Protein AF-A1SFS6-F1 (afdb_monomer_lite)

pLDDT: mean 84.19, std 18.31, range [47.88, 98.75]

Secondary structure (DSSP, 8-state):
-PPPP-------------------------------TT--PPPPEEEEEEEEEEEEESS-EEEEEEEEEEEETTTEEEEEEEETTEEEEEEPPBTTBPPEEEEEETTEEEEEEEEEEEEEE-TTSSEEEEEEEEEEEETTEEEEEEEEEEEE-

Sequence (153 aa):
MRSPRLTLAVTALATALALSACSGSGSDDGSGTKADPSDTAAPESQADCEATVKLTGDVKASWSGPGYVITGGGNQAFYKTSQGKKSVSIIPGRGDEPATPIVAAGGTTFTVQPGEGEVDVDPDGGGAEVDADATATKKGKNVTLHLVASFDC

Foldseek 3Di:
DDDDDDDDDDDDDDDDDDDDDDDDDDDDDDDDPPDPPPPPWFDKDKDKKWKWKAKDFPDGDTDIDIKMWIATDPQFIWIKDDDDQKIWIWGCADDPGHIWIWIGDPNWIWTFDPPQWDWADGSVHQKIWTFGKTWTADPNDITIMTMTMIIGD

Structure (mmCIF, N/CA/C/O backbone):
data_AF-A1SFS6-F1
#
_entry.id   AF-A1SFS6-F1
#
loop_
_atom_site.group_PDB
_atom_site.id
_atom_site.type_symbol
_atom_site.label_atom_id
_atom_site.label_alt_id
_atom_site.label_comp_id
_atom_site.label_asym_id
_atom_site.label_entity_id
_atom_site.label_seq_id
_atom_site.pdbx_PDB_ins_code
_atom_site.Cartn_x
_atom_site.Cartn_y
_atom_site.Cartn_z
_atom_site.occupancy
_atom_site.B_iso_or_equiv
_atom_site.auth_seq_id
_atom_site.auth_comp_id
_atom_site.auth_asym_id
_atom_site.auth_atom_id
_atom_site.pdbx_PDB_model_num
ATOM 1 N N . MET A 1 1 ? -22.185 -33.884 19.295 1.00 48.88 1 MET A N 1
ATOM 2 C CA . MET A 1 1 ? -22.795 -32.547 19.480 1.00 48.88 1 MET A CA 1
ATOM 3 C C . MET A 1 1 ? -23.168 -32.023 18.101 1.00 48.88 1 MET A C 1
ATOM 5 O O . MET A 1 1 ? -22.375 -32.178 17.184 1.00 48.88 1 MET A O 1
ATOM 9 N N . ARG A 1 2 ? -24.421 -31.589 17.918 1.00 49.00 2 ARG A N 1
ATOM 10 C CA . ARG A 1 2 ? -25.045 -31.335 16.608 1.00 49.00 2 ARG A CA 1
ATOM 11 C C . ARG A 1 2 ? -24.615 -29.976 16.043 1.00 49.00 2 ARG A C 1
ATOM 13 O O . ARG A 1 2 ? -24.778 -28.963 16.712 1.00 49.00 2 ARG A O 1
ATOM 20 N N . SER A 1 3 ? -24.101 -29.981 14.817 1.00 51.81 3 SER A N 1
ATOM 21 C CA . SER A 1 3 ? -23.777 -28.800 14.009 1.00 51.81 3 SER A CA 1
ATOM 22 C C . SER A 1 3 ? -25.045 -28.108 13.490 1.00 51.81 3 SER A C 1
ATOM 24 O O . SER A 1 3 ? -25.944 -28.809 13.019 1.00 51.81 3 SER A O 1
ATOM 26 N N . PRO A 1 4 ? -25.108 -26.767 13.451 1.00 63.72 4 PRO A N 1
ATOM 27 C CA . PRO A 1 4 ? -26.062 -26.055 12.617 1.00 63.72 4 PRO A CA 1
ATOM 28 C C . PRO A 1 4 ? -25.409 -25.639 11.291 1.00 63.72 4 PRO A C 1
ATOM 30 O O . PRO A 1 4 ? -24.416 -24.916 11.260 1.00 63.72 4 PRO A O 1
ATOM 33 N N . ARG A 1 5 ? -25.991 -26.121 10.188 1.00 61.66 5 ARG A N 1
ATOM 34 C CA . ARG A 1 5 ? -25.758 -25.635 8.823 1.00 61.66 5 ARG A CA 1
ATOM 35 C C . ARG A 1 5 ? -26.497 -24.303 8.669 1.00 61.66 5 ARG A C 1
ATOM 37 O O . ARG A 1 5 ? -27.690 -24.257 8.956 1.00 61.66 5 ARG A O 1
ATOM 44 N N . LEU A 1 6 ? -25.809 -23.253 8.225 1.00 60.59 6 LEU A N 1
ATOM 45 C CA . LEU A 1 6 ? -26.409 -21.951 7.933 1.00 60.59 6 LEU A CA 1
ATOM 46 C C . LEU A 1 6 ? -26.428 -21.714 6.422 1.00 60.59 6 LEU A C 1
ATOM 48 O O . LEU A 1 6 ? -25.432 -21.878 5.722 1.00 60.59 6 LEU A O 1
ATOM 52 N N . THR A 1 7 ? -27.635 -21.426 5.962 1.00 62.16 7 THR A N 1
ATOM 53 C CA . THR A 1 7 ? -28.134 -21.454 4.592 1.00 62.16 7 THR A CA 1
ATOM 54 C C . THR A 1 7 ? -27.735 -20.201 3.809 1.00 62.16 7 THR A C 1
ATOM 56 O O . THR A 1 7 ? -27.714 -19.102 4.357 1.00 62.16 7 THR A O 1
ATOM 59 N N . LEU A 1 8 ? -27.459 -20.388 2.513 1.00 52.78 8 LEU A N 1
ATOM 60 C CA . LEU A 1 8 ? -27.245 -19.354 1.496 1.00 52.78 8 LEU A CA 1
ATOM 61 C C . LEU A 1 8 ? -28.375 -18.309 1.445 1.00 52.78 8 LEU A C 1
ATOM 63 O O . LEU A 1 8 ? -29.551 -18.666 1.474 1.00 52.78 8 LEU A O 1
ATOM 67 N N . ALA A 1 9 ? -28.005 -17.057 1.166 1.00 56.94 9 ALA A N 1
ATOM 68 C CA . ALA A 1 9 ? -28.863 -16.092 0.481 1.00 56.94 9 ALA A CA 1
ATOM 69 C C . ALA A 1 9 ? -28.027 -15.347 -0.573 1.00 56.94 9 ALA A C 1
ATOM 71 O O . ALA A 1 9 ? -27.178 -14.521 -0.244 1.00 56.94 9 ALA A O 1
ATOM 72 N N . VAL A 1 10 ? -28.237 -15.697 -1.843 1.00 50.84 10 VAL A N 1
ATOM 73 C CA . VAL A 1 10 ? -27.666 -15.016 -3.011 1.00 50.84 10 VAL A CA 1
ATOM 74 C C . VAL A 1 10 ? -28.687 -13.983 -3.468 1.00 50.84 10 VAL A C 1
ATOM 76 O O . VAL A 1 10 ? -29.748 -14.347 -3.971 1.00 50.84 10 VAL A O 1
ATOM 79 N N . THR A 1 11 ? -28.378 -12.702 -3.292 1.00 62.19 11 THR A N 1
ATOM 80 C CA . THR A 1 11 ? -29.201 -11.603 -3.806 1.00 62.19 11 THR A CA 1
ATOM 81 C C . THR A 1 11 ? -28.508 -11.027 -5.035 1.00 62.19 11 THR A C 1
ATOM 83 O O . THR A 1 11 ? -27.568 -10.245 -4.920 1.00 62.19 11 THR A O 1
ATOM 86 N N . ALA A 1 12 ? -28.944 -11.451 -6.220 1.00 54.78 12 ALA A N 1
ATOM 87 C CA . ALA A 1 12 ? -28.524 -10.857 -7.482 1.00 54.78 12 ALA A CA 1
ATOM 88 C C . ALA A 1 12 ? -29.267 -9.527 -7.679 1.00 54.78 12 ALA A C 1
ATOM 90 O O . ALA A 1 12 ? -30.490 -9.514 -7.808 1.00 54.78 12 ALA A O 1
ATOM 91 N N . LEU A 1 13 ? -28.534 -8.412 -7.689 1.00 61.56 13 LEU A N 1
ATOM 92 C CA . LEU A 1 13 ? -29.071 -7.094 -8.019 1.00 61.56 13 LEU A CA 1
ATOM 93 C C . LEU A 1 13 ? -28.512 -6.665 -9.380 1.00 61.56 13 LEU A C 1
ATOM 95 O O . LEU A 1 13 ? -27.339 -6.318 -9.505 1.00 61.56 13 LEU A O 1
ATOM 99 N N . ALA A 1 14 ? -29.356 -6.738 -10.406 1.00 56.69 14 ALA A N 1
ATOM 100 C CA . ALA A 1 14 ? -29.078 -6.211 -11.732 1.00 56.69 14 ALA A CA 1
ATOM 101 C C . ALA A 1 14 ? -29.397 -4.710 -11.746 1.00 56.69 14 ALA A C 1
ATOM 103 O O . ALA A 1 14 ? -30.549 -4.326 -11.547 1.00 56.69 14 ALA A O 1
ATOM 104 N N . THR A 1 15 ? -28.395 -3.867 -12.004 1.00 63.59 15 THR A N 1
ATOM 105 C CA . THR A 1 15 ? -28.602 -2.426 -12.210 1.00 63.59 15 THR A CA 1
ATOM 106 C C . THR A 1 15 ? -28.090 -2.046 -13.593 1.00 63.59 15 THR A C 1
ATOM 108 O O . THR A 1 15 ? -26.890 -1.906 -13.808 1.00 63.59 15 THR A O 1
ATOM 111 N N . ALA A 1 16 ? -29.019 -1.916 -14.539 1.00 57.47 16 ALA A N 1
ATOM 112 C CA . ALA A 1 16 ? -28.796 -1.271 -15.824 1.00 57.47 16 ALA A CA 1
ATOM 113 C C . ALA A 1 16 ? -28.971 0.243 -15.640 1.00 57.47 16 ALA A C 1
ATOM 115 O O . ALA A 1 16 ? -30.034 0.681 -15.201 1.00 57.47 16 ALA A O 1
ATOM 116 N N . LEU A 1 17 ? -27.954 1.037 -15.976 1.00 61.38 17 LEU A N 1
ATOM 117 C CA . LEU A 1 17 ? -28.075 2.489 -16.087 1.00 61.38 17 LEU A CA 1
ATOM 118 C C . LEU A 1 17 ? -27.430 2.965 -17.388 1.00 61.38 17 LEU A C 1
ATOM 120 O O . LEU A 1 17 ? -26.359 2.517 -17.789 1.00 61.38 17 LEU A O 1
ATOM 124 N N . ALA A 1 18 ? -28.197 3.817 -18.057 1.00 57.59 18 ALA A N 1
ATOM 125 C CA . ALA A 1 18 ? -28.112 4.203 -19.449 1.00 57.59 18 ALA A CA 1
ATOM 126 C C . ALA A 1 18 ? -26.968 5.181 -19.745 1.00 57.59 18 ALA A C 1
ATOM 128 O O . ALA A 1 18 ? -26.668 6.069 -18.949 1.00 57.59 18 ALA A O 1
ATOM 129 N N . LEU A 1 19 ? -26.394 5.051 -20.945 1.00 52.00 19 LEU A N 1
ATOM 130 C CA . LEU A 1 19 ? -25.487 6.029 -21.532 1.00 52.00 19 LEU A CA 1
ATOM 131 C C . LEU A 1 19 ? -26.278 7.257 -21.997 1.00 52.00 19 LEU A C 1
ATOM 133 O O . LEU A 1 19 ? -27.044 7.185 -22.957 1.00 52.00 19 LEU A O 1
ATOM 137 N N . SER A 1 20 ? -26.062 8.399 -21.349 1.00 61.94 20 SER A N 1
ATOM 138 C CA . SER A 1 20 ? -26.414 9.707 -21.899 1.00 61.94 20 SER A CA 1
ATOM 139 C C . SER A 1 20 ? -25.273 10.197 -22.789 1.00 61.94 20 SER A C 1
ATOM 141 O O . SER A 1 20 ? -24.222 10.615 -22.302 1.00 61.94 20 SER A O 1
ATOM 143 N N . ALA A 1 21 ? -25.493 10.128 -24.100 1.00 53.38 21 ALA A N 1
ATOM 144 C CA . ALA A 1 21 ? -24.664 10.759 -25.112 1.00 53.38 21 ALA A CA 1
ATOM 145 C C . ALA A 1 21 ? -24.829 12.287 -25.038 1.00 53.38 21 ALA A C 1
ATOM 147 O O . ALA A 1 21 ? -25.891 12.810 -25.368 1.00 53.38 21 ALA A O 1
ATOM 148 N N . CYS A 1 22 ? -23.780 13.000 -24.627 1.00 64.56 22 CYS A N 1
ATOM 149 C CA . CYS A 1 22 ? -23.691 14.448 -24.798 1.00 64.56 22 CYS A CA 1
ATOM 150 C C . CYS A 1 22 ? -22.837 14.739 -26.033 1.00 64.56 22 CYS A C 1
ATOM 152 O O . CYS A 1 22 ? -21.610 14.704 -25.991 1.00 64.56 22 CYS A O 1
ATOM 154 N N . SER A 1 23 ? -23.526 14.985 -27.146 1.00 65.06 23 SER A N 1
ATOM 155 C CA . SER A 1 23 ? -22.978 15.644 -28.325 1.00 65.06 23 SER A CA 1
ATOM 156 C C . SER A 1 23 ? -22.953 17.147 -28.039 1.00 65.06 23 SER A C 1
ATOM 158 O O . SER A 1 23 ? -23.995 17.738 -27.764 1.00 65.06 23 SER A O 1
ATOM 160 N N . GLY A 1 24 ? -21.766 17.748 -28.044 1.00 50.44 24 GLY A N 1
ATOM 161 C CA . GLY A 1 24 ? -21.575 19.176 -27.812 1.00 50.44 24 GLY A CA 1
ATOM 162 C C . GLY A 1 24 ? -20.437 19.699 -28.674 1.00 50.44 24 GLY A C 1
ATOM 163 O O . GLY A 1 24 ? -19.280 19.650 -28.271 1.00 50.44 24 GLY A O 1
ATOM 164 N N . SER A 1 25 ? -20.783 20.163 -29.875 1.00 58.50 25 SER A N 1
ATOM 165 C CA . SER A 1 25 ? -19.913 20.950 -30.749 1.00 58.50 25 SER A CA 1
ATOM 166 C C . SER A 1 25 ? -19.901 22.405 -30.279 1.00 58.50 25 SER A C 1
ATOM 168 O O . SER A 1 25 ? -20.947 23.049 -30.252 1.00 58.50 25 SER A O 1
ATOM 170 N N . GLY A 1 26 ? -18.720 22.920 -29.948 1.00 52.06 26 GLY A N 1
ATOM 171 C CA . GLY A 1 26 ? -18.468 24.336 -29.694 1.00 52.06 26 GLY A CA 1
ATOM 172 C C . GLY A 1 26 ? -17.061 24.673 -30.169 1.00 52.06 26 GLY A C 1
ATOM 173 O O . GLY A 1 26 ? -16.090 24.136 -29.644 1.00 52.06 26 GLY A O 1
ATOM 174 N N . SER A 1 27 ? -16.982 25.472 -31.229 1.00 54.69 27 SER A N 1
ATOM 175 C CA . SER A 1 27 ? -15.751 25.988 -31.821 1.00 54.69 27 SER A CA 1
ATOM 176 C C . SER A 1 27 ? -15.309 27.235 -31.065 1.00 54.69 27 SER A C 1
ATOM 178 O O . SER A 1 27 ? -16.082 28.185 -30.998 1.00 54.69 27 SER A O 1
ATOM 180 N N . ASP A 1 28 ? -14.070 27.251 -30.576 1.00 54.91 28 ASP A N 1
ATOM 181 C CA . ASP A 1 28 ? -13.409 28.464 -30.098 1.00 54.91 28 ASP A CA 1
ATOM 182 C C . ASP A 1 28 ? -11.993 28.545 -30.688 1.00 54.91 28 ASP A C 1
ATOM 184 O O . ASP A 1 28 ? -11.098 27.762 -30.361 1.00 54.91 28 ASP A O 1
ATOM 188 N N . ASP A 1 29 ? -11.825 29.506 -31.598 1.00 60.28 29 ASP A N 1
ATOM 189 C CA . ASP A 1 29 ? -10.564 29.931 -32.199 1.00 60.28 29 ASP A CA 1
ATOM 190 C C . ASP A 1 29 ? -9.738 30.721 -31.167 1.00 60.28 29 ASP A C 1
ATOM 192 O O . ASP A 1 29 ? -9.917 31.925 -30.973 1.00 60.28 29 ASP A O 1
ATOM 196 N N . GLY A 1 30 ? -8.821 30.029 -30.483 1.00 52.78 30 GLY A N 1
ATOM 197 C CA . GLY A 1 30 ? -7.910 30.593 -29.485 1.00 52.78 30 GLY A CA 1
ATOM 198 C C . GLY A 1 30 ? -6.445 30.490 -29.910 1.00 52.78 30 GLY A C 1
ATOM 199 O O . GLY A 1 30 ? -5.865 29.410 -29.926 1.00 52.78 30 GLY A O 1
ATOM 200 N N . SER A 1 31 ? -5.862 31.642 -30.242 1.00 51.00 31 SER A N 1
ATOM 201 C CA . SER A 1 31 ? -4.470 31.915 -30.628 1.00 51.00 31 SER A CA 1
ATOM 202 C C . SER A 1 31 ? -3.410 30.972 -30.021 1.00 51.00 31 SER A C 1
ATOM 204 O O . SER A 1 31 ? -3.157 30.975 -28.818 1.00 51.00 31 SER A O 1
ATOM 206 N N . GLY A 1 32 ? -2.759 30.192 -30.891 1.00 50.06 32 GLY A N 1
ATOM 207 C CA . GLY A 1 32 ? -1.842 29.112 -30.533 1.00 50.06 32 GLY A CA 1
ATOM 208 C C . GLY A 1 32 ? -0.458 29.561 -30.061 1.00 50.06 32 GLY A C 1
ATOM 209 O O . GLY A 1 32 ? 0.381 29.995 -30.851 1.00 50.06 32 GLY A O 1
ATOM 210 N N . THR A 1 33 ? -0.174 29.308 -28.787 1.00 50.62 33 THR A N 1
ATOM 211 C CA . THR A 1 33 ? 1.168 28.902 -28.361 1.00 50.62 33 THR A CA 1
ATO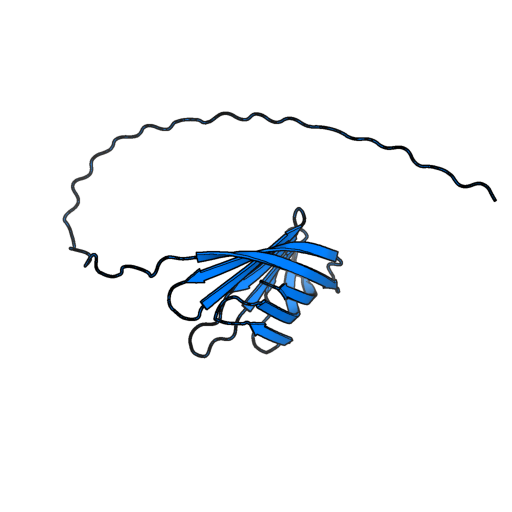M 212 C C . THR A 1 33 ? 1.391 27.501 -28.928 1.00 50.62 33 THR A C 1
ATOM 214 O O . THR A 1 33 ? 0.707 26.563 -28.524 1.00 50.62 33 THR A O 1
ATOM 217 N N . LYS A 1 34 ? 2.294 27.348 -29.904 1.00 52.91 34 LYS A N 1
ATOM 218 C CA . LYS A 1 34 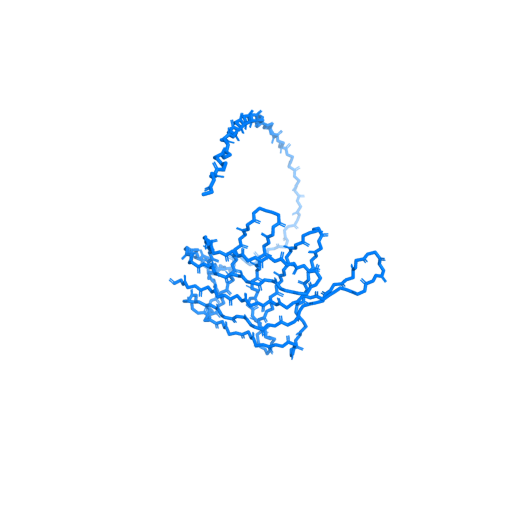? 2.738 26.028 -30.376 1.00 52.91 34 LYS A CA 1
ATOM 219 C C . LYS A 1 34 ? 3.400 25.306 -29.200 1.00 52.91 34 LYS A C 1
ATOM 221 O O . LYS A 1 34 ? 4.572 25.536 -28.928 1.00 52.91 34 LYS A O 1
ATOM 226 N N . ALA A 1 35 ? 2.633 24.485 -28.486 1.00 55.12 35 ALA A N 1
ATOM 227 C CA . ALA A 1 35 ? 3.191 23.437 -27.653 1.00 55.12 35 ALA A CA 1
ATOM 228 C C . ALA A 1 35 ? 3.973 22.512 -28.589 1.00 55.12 35 ALA A C 1
ATOM 230 O O . ALA A 1 35 ? 3.425 22.033 -29.583 1.00 55.12 35 ALA A O 1
ATOM 231 N N . ASP A 1 36 ? 5.264 22.352 -28.322 1.00 48.41 36 ASP A N 1
ATOM 232 C CA . ASP A 1 36 ? 6.109 21.397 -29.024 1.00 48.41 36 ASP A CA 1
ATOM 233 C C . ASP A 1 36 ? 5.494 19.998 -28.820 1.00 48.41 36 ASP A C 1
ATOM 235 O O . ASP A 1 36 ? 5.389 19.553 -27.676 1.00 48.41 36 ASP A O 1
ATOM 239 N N . PRO A 1 37 ? 5.026 19.294 -29.867 1.00 50.25 37 PRO A N 1
ATOM 240 C CA . PRO A 1 37 ? 4.342 18.006 -29.721 1.00 50.25 37 PRO A CA 1
ATOM 241 C C . PRO A 1 37 ? 5.311 16.844 -29.432 1.00 50.25 37 PRO A C 1
ATOM 243 O O . PRO A 1 37 ? 5.010 15.693 -29.740 1.00 50.25 37 PRO A O 1
ATOM 246 N N . SER A 1 38 ? 6.484 17.131 -28.866 1.00 48.59 38 SER A N 1
ATOM 247 C CA . SER A 1 38 ? 7.596 16.181 -28.777 1.00 48.59 38 SER A CA 1
ATOM 248 C C . SER A 1 38 ? 7.802 15.567 -27.392 1.00 48.59 38 SER A C 1
ATOM 250 O O . SER A 1 38 ? 8.711 14.755 -27.244 1.00 48.59 38 SER A O 1
ATOM 252 N N . ASP A 1 39 ? 6.937 15.836 -26.410 1.00 47.88 39 ASP A N 1
ATOM 253 C CA . ASP A 1 39 ? 6.837 14.981 -25.218 1.00 47.88 39 ASP A CA 1
ATOM 254 C C . ASP A 1 39 ? 5.957 13.769 -25.550 1.00 47.88 39 ASP A C 1
ATOM 256 O O . ASP A 1 39 ? 4.827 13.615 -25.085 1.00 47.88 39 ASP A O 1
ATOM 260 N N . THR A 1 40 ? 6.476 12.897 -26.420 1.00 55.03 40 THR A N 1
ATOM 261 C CA . THR A 1 40 ? 5.935 11.544 -26.576 1.00 55.03 40 THR A CA 1
ATOM 262 C C . THR A 1 40 ? 6.268 10.794 -25.292 1.00 55.03 40 THR A C 1
ATOM 264 O O . THR A 1 40 ? 7.327 10.177 -25.182 1.00 55.03 40 THR A O 1
ATOM 267 N N . ALA A 1 41 ? 5.394 10.907 -24.290 1.00 60.19 41 ALA A N 1
ATOM 268 C CA . ALA A 1 41 ? 5.462 10.076 -23.099 1.00 60.19 41 ALA A CA 1
ATOM 269 C C . ALA A 1 41 ? 5.570 8.613 -23.549 1.00 60.19 41 ALA A C 1
ATOM 271 O O . ALA A 1 41 ? 4.820 8.169 -24.426 1.00 60.19 41 ALA A O 1
ATOM 272 N N . ALA A 1 42 ? 6.556 7.893 -23.013 1.00 63.91 42 ALA A N 1
ATOM 273 C CA . ALA A 1 42 ? 6.732 6.482 -23.322 1.00 63.91 42 ALA A CA 1
ATOM 274 C C . ALA A 1 42 ? 5.416 5.731 -23.048 1.00 63.91 42 ALA A C 1
ATOM 276 O O . ALA A 1 42 ? 4.723 6.078 -22.087 1.00 63.91 42 ALA A O 1
ATOM 277 N N . PRO A 1 43 ? 5.054 4.737 -23.877 1.00 68.19 43 PRO A N 1
ATOM 278 C CA . PRO A 1 43 ? 3.803 4.016 -23.701 1.00 68.19 43 PRO A CA 1
ATOM 279 C C . PRO A 1 43 ? 3.763 3.379 -22.311 1.00 68.19 43 PRO A C 1
ATOM 281 O O . PRO A 1 43 ? 4.688 2.662 -21.927 1.00 68.19 43 PRO A O 1
ATOM 284 N N . GLU A 1 44 ? 2.698 3.660 -21.565 1.00 85.88 44 GLU A N 1
ATOM 285 C CA . GLU A 1 44 ? 2.423 2.987 -20.300 1.00 85.88 44 GLU A CA 1
ATOM 286 C C . GLU A 1 44 ? 2.015 1.536 -20.590 1.00 85.88 44 GLU A C 1
ATOM 288 O O . GLU A 1 44 ? 1.187 1.271 -21.467 1.00 85.88 44 GLU A O 1
ATOM 293 N N . SER A 1 45 ? 2.609 0.591 -19.868 1.00 91.62 45 SER A N 1
ATOM 294 C CA . SER A 1 45 ? 2.254 -0.824 -19.900 1.00 91.62 45 SER A CA 1
ATOM 295 C C . SER A 1 45 ? 1.565 -1.193 -18.596 1.00 91.62 45 SER A C 1
ATOM 297 O O . SER A 1 45 ? 1.983 -0.758 -17.528 1.00 91.62 45 SER A O 1
ATOM 299 N N . GLN A 1 46 ? 0.519 -2.011 -18.672 1.00 95.56 46 GLN A N 1
ATOM 300 C CA . GLN A 1 46 ? -0.163 -2.548 -17.499 1.00 95.56 46 GLN A CA 1
ATOM 301 C C . GLN A 1 46 ? -0.014 -4.071 -17.481 1.00 95.56 46 GLN A C 1
ATOM 303 O O . GLN A 1 46 ? -0.257 -4.717 -18.501 1.00 95.56 46 GLN A O 1
ATOM 308 N N . ALA A 1 47 ? 0.339 -4.633 -16.326 1.00 96.7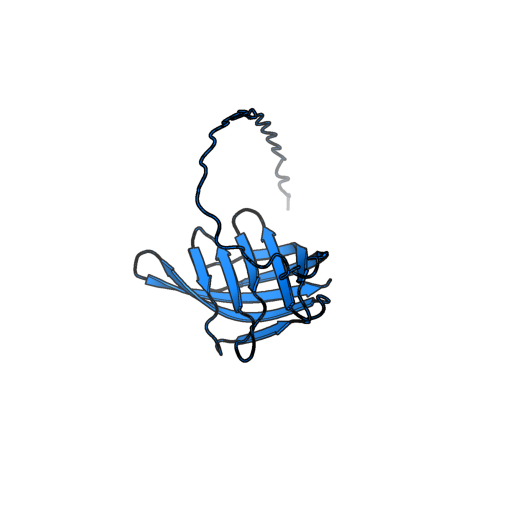5 47 ALA A N 1
ATOM 309 C CA . ALA A 1 47 ? 0.376 -6.073 -16.087 1.00 96.75 47 ALA A CA 1
ATOM 310 C C . ALA A 1 47 ? -0.446 -6.441 -14.844 1.00 96.75 47 ALA A C 1
ATOM 312 O O . ALA A 1 47 ? -0.617 -5.629 -13.930 1.00 96.75 47 ALA A O 1
ATOM 313 N N . ASP A 1 48 ? -0.990 -7.655 -14.843 1.00 98.12 48 ASP A N 1
ATOM 314 C CA . ASP A 1 48 ? -1.716 -8.209 -13.702 1.00 98.12 48 ASP A CA 1
ATOM 315 C C . ASP A 1 48 ? -0.728 -8.698 -12.637 1.00 98.12 48 ASP A C 1
ATOM 317 O O . ASP A 1 48 ? 0.353 -9.170 -12.972 1.00 98.12 48 ASP A O 1
ATOM 321 N N . CYS A 1 49 ? -1.128 -8.628 -11.367 1.00 97.94 49 CYS A N 1
ATOM 322 C CA . CYS A 1 49 ? -0.335 -9.109 -10.236 1.00 97.94 49 CYS A CA 1
ATOM 323 C C . CYS A 1 49 ? -1.198 -9.923 -9.270 1.00 97.94 49 CYS A C 1
ATOM 325 O O . CYS A 1 49 ? -2.416 -9.715 -9.169 1.00 97.94 49 CYS A O 1
ATOM 327 N N . GLU A 1 50 ? -0.563 -10.765 -8.464 1.00 98.50 50 GLU A N 1
ATOM 328 C CA . GLU A 1 50 ? -1.145 -11.242 -7.214 1.00 98.50 50 GLU A CA 1
ATOM 329 C C . GLU A 1 50 ? -0.752 -10.293 -6.078 1.00 98.50 50 GLU A C 1
ATOM 331 O O . GLU A 1 50 ? 0.399 -9.885 -5.956 1.00 98.50 50 GLU A O 1
ATOM 336 N N . ALA A 1 51 ? -1.718 -9.905 -5.246 1.00 98.75 51 ALA A N 1
ATOM 337 C CA . ALA A 1 51 ? -1.473 -9.020 -4.118 1.00 98.75 51 ALA A CA 1
ATOM 338 C C . ALA A 1 51 ? -2.001 -9.625 -2.821 1.00 98.75 51 ALA A C 1
ATOM 340 O O . ALA A 1 51 ? -3.138 -10.102 -2.763 1.00 98.75 51 ALA A O 1
ATOM 341 N N . THR A 1 52 ? -1.208 -9.532 -1.756 1.00 98.69 52 THR A N 1
ATOM 342 C CA . THR A 1 52 ? -1.618 -9.878 -0.392 1.00 98.69 52 THR A CA 1
ATOM 343 C C . THR A 1 52 ? -1.478 -8.661 0.505 1.00 98.69 52 THR A C 1
ATOM 345 O O . THR A 1 52 ? -0.468 -7.975 0.482 1.00 98.69 52 THR A O 1
ATOM 348 N N . VAL A 1 53 ? -2.503 -8.378 1.307 1.00 98.75 53 VAL A N 1
ATOM 349 C CA . VAL A 1 53 ? -2.550 -7.220 2.200 1.00 98.75 53 VAL A CA 1
ATOM 350 C C . VAL A 1 53 ? -3.057 -7.617 3.580 1.00 98.75 53 VAL A C 1
ATOM 352 O O . VAL A 1 53 ? -4.025 -8.372 3.739 1.00 98.75 53 VAL A O 1
ATOM 355 N N . LYS A 1 54 ? -2.448 -7.027 4.605 1.00 98.69 54 LYS A N 1
ATOM 356 C CA . LYS A 1 54 ? -2.865 -7.089 6.000 1.00 98.69 54 LYS A CA 1
ATOM 357 C C . LYS A 1 54 ? -2.805 -5.693 6.612 1.00 98.69 54 LYS A C 1
ATOM 359 O O . LYS A 1 54 ? -1.763 -5.059 6.671 1.00 98.69 54 LYS A O 1
ATOM 364 N N . LEU A 1 55 ? -3.954 -5.238 7.096 1.00 98.44 55 LEU A N 1
ATOM 365 C CA . LEU A 1 55 ? -4.137 -3.979 7.805 1.00 98.44 55 LEU A CA 1
ATOM 366 C C . LEU A 1 55 ? -4.401 -4.281 9.278 1.00 98.44 55 LEU A C 1
ATOM 368 O O . LEU A 1 55 ? -5.303 -5.068 9.600 1.00 98.44 55 LEU A O 1
ATOM 372 N N . THR A 1 56 ? -3.650 -3.649 10.172 1.00 98.38 56 THR A N 1
ATOM 373 C CA . THR A 1 56 ? -3.885 -3.701 11.622 1.00 98.38 56 THR A CA 1
ATOM 374 C C . THR A 1 56 ? -3.904 -2.291 12.229 1.00 98.38 56 THR A C 1
ATOM 376 O O . THR A 1 56 ? -3.689 -1.317 11.517 1.00 98.38 56 THR A O 1
ATOM 379 N N . GLY A 1 57 ? -4.232 -2.156 13.520 1.00 96.75 57 GLY A N 1
ATOM 380 C CA . GLY A 1 57 ? -4.463 -0.855 14.172 1.00 96.75 57 GLY A CA 1
ATOM 381 C C . GLY A 1 57 ? -5.950 -0.494 14.272 1.00 96.75 57 GLY A C 1
ATOM 382 O O . GLY A 1 57 ? -6.778 -1.364 14.582 1.00 96.75 57 GLY A O 1
ATOM 383 N N . ASP A 1 58 ? -6.289 0.774 14.013 1.00 97.06 58 ASP A N 1
ATOM 384 C CA . ASP A 1 58 ? -7.668 1.295 14.058 1.00 97.06 58 ASP A CA 1
ATOM 385 C C . ASP A 1 58 ? -8.566 0.704 12.961 1.00 97.06 58 ASP A C 1
ATOM 387 O O . ASP A 1 58 ? -9.792 0.644 13.098 1.00 97.06 58 ASP A O 1
ATOM 391 N N . VAL A 1 59 ? -7.961 0.241 11.866 1.00 96.38 59 VAL A N 1
ATOM 392 C CA . VAL A 1 59 ? -8.636 -0.499 10.802 1.00 96.38 59 VAL A CA 1
ATOM 393 C C . VAL A 1 59 ? -8.009 -1.881 10.695 1.00 96.38 59 VAL A C 1
ATOM 395 O O . VAL A 1 59 ? -6.799 -2.021 10.557 1.00 96.38 59 VAL A O 1
ATOM 398 N N . LYS A 1 60 ? -8.851 -2.918 10.729 1.00 97.56 60 LYS A N 1
ATOM 399 C CA . LYS A 1 60 ? -8.426 -4.313 10.588 1.00 97.56 60 LYS A CA 1
ATOM 400 C C . LYS A 1 60 ? -9.024 -4.924 9.333 1.00 97.56 60 LYS A C 1
ATOM 402 O O . LYS A 1 60 ? -10.244 -4.920 9.158 1.00 97.56 60 LYS A O 1
ATOM 407 N N . ALA A 1 61 ? -8.172 -5.448 8.466 1.00 98.12 61 ALA A N 1
ATOM 408 C CA . ALA A 1 61 ? -8.570 -6.167 7.265 1.00 98.12 61 ALA A CA 1
ATOM 409 C C . ALA A 1 61 ? -7.427 -7.065 6.800 1.00 98.12 61 ALA A C 1
ATOM 411 O O . ALA A 1 61 ? -6.267 -6.775 7.060 1.00 98.12 61 ALA A O 1
ATOM 412 N N . SER A 1 62 ? -7.744 -8.130 6.079 1.00 98.44 62 SER A N 1
ATOM 413 C CA . SER A 1 62 ? -6.742 -8.889 5.342 1.00 98.44 62 SER A CA 1
ATOM 414 C C . SER A 1 62 ? -7.382 -9.464 4.092 1.00 98.44 62 SER A C 1
ATOM 416 O O . SER A 1 62 ? -8.553 -9.861 4.130 1.00 98.44 62 SER A O 1
ATOM 418 N N . TRP A 1 63 ? -6.650 -9.436 2.986 1.00 98.62 63 TRP A N 1
ATOM 419 C CA . TRP A 1 63 ? -7.085 -10.023 1.731 1.00 98.62 63 TRP A CA 1
ATOM 420 C C . TRP A 1 63 ? -5.903 -10.455 0.880 1.00 98.62 63 TRP A C 1
ATOM 422 O O . TRP A 1 63 ? -4.843 -9.843 0.940 1.00 98.62 63 TRP A O 1
ATOM 432 N N . SER A 1 64 ? -6.148 -11.465 0.056 1.00 98.56 64 SER A N 1
ATOM 433 C CA . SER A 1 64 ? -5.327 -11.797 -1.103 1.00 98.56 64 SER A CA 1
ATOM 434 C C . SER A 1 64 ? -6.225 -11.763 -2.333 1.00 98.56 64 SER A C 1
ATOM 436 O O . SER A 1 64 ? -7.419 -12.080 -2.237 1.00 98.56 64 SER A O 1
ATOM 438 N N . GLY A 1 65 ? -5.699 -11.319 -3.466 1.00 98.12 65 GLY A N 1
ATOM 439 C CA . GLY A 1 65 ? -6.477 -11.215 -4.690 1.00 98.12 65 GLY A CA 1
ATOM 440 C C . GLY A 1 65 ? -5.750 -10.469 -5.802 1.00 98.12 65 GLY A C 1
ATOM 441 O O . GLY A 1 65 ? -4.553 -10.220 -5.693 1.00 98.12 65 GLY A O 1
ATOM 442 N N . PRO A 1 66 ? -6.476 -10.099 -6.869 1.00 98.31 66 PRO A N 1
ATOM 443 C CA . PRO A 1 66 ? -5.871 -9.431 -8.007 1.00 98.31 66 PRO A CA 1
ATOM 444 C C . PRO A 1 66 ? -5.348 -8.042 -7.622 1.00 98.31 66 PRO A C 1
ATOM 446 O O . PRO A 1 66 ? -6.008 -7.256 -6.925 1.00 98.31 66 PRO A O 1
ATOM 449 N N . GLY A 1 67 ? -4.156 -7.743 -8.113 1.00 98.31 67 GLY A N 1
ATOM 450 C CA . GLY A 1 67 ? -3.587 -6.413 -8.225 1.00 98.31 67 GLY A CA 1
ATOM 451 C C . GLY A 1 67 ? -3.187 -6.144 -9.671 1.00 98.31 67 GLY A C 1
ATOM 452 O O . GLY A 1 67 ? -3.418 -6.962 -10.559 1.00 98.31 67 GLY A O 1
ATOM 453 N N . TYR A 1 68 ? -2.608 -4.980 -9.908 1.00 97.81 68 TYR A N 1
ATOM 454 C CA . TYR A 1 68 ? -1.975 -4.662 -11.177 1.00 97.81 68 TYR A CA 1
ATOM 455 C C . TYR A 1 68 ? -0.818 -3.699 -10.948 1.00 97.81 68 TYR A C 1
ATOM 457 O O . TYR A 1 68 ? -0.815 -2.939 -9.971 1.00 97.81 68 TYR A O 1
ATOM 465 N N . VAL A 1 69 ? 0.120 -3.715 -11.886 1.00 97.81 69 VAL A N 1
ATOM 466 C CA . VAL A 1 69 ? 1.217 -2.762 -11.993 1.00 97.81 69 VAL A CA 1
ATOM 467 C C . VAL A 1 69 ? 1.068 -1.968 -13.285 1.00 97.81 69 VAL A C 1
ATOM 469 O O . VAL A 1 69 ? 0.663 -2.510 -14.313 1.00 97.81 69 VAL A O 1
ATOM 472 N N . ILE A 1 70 ? 1.350 -0.671 -13.227 1.00 95.75 70 ILE A N 1
ATOM 473 C CA . ILE A 1 70 ? 1.503 0.189 -14.402 1.00 95.75 70 ILE A CA 1
ATOM 474 C C . ILE A 1 70 ? 2.956 0.642 -14.444 1.00 95.75 70 ILE A C 1
ATOM 476 O O . ILE A 1 70 ? 3.426 1.260 -13.488 1.00 95.75 70 ILE A O 1
ATOM 480 N N . THR A 1 71 ? 3.650 0.353 -15.540 1.00 93.62 71 THR A N 1
ATOM 481 C CA . THR A 1 71 ? 5.014 0.813 -15.800 1.00 93.62 71 THR A CA 1
ATOM 482 C C . THR A 1 71 ? 5.031 1.829 -16.934 1.00 93.62 71 THR A C 1
ATOM 484 O O . THR A 1 71 ? 4.272 1.720 -17.896 1.00 93.62 71 THR A O 1
ATOM 487 N N . GLY A 1 72 ? 5.886 2.844 -16.840 1.00 86.62 72 GLY A N 1
ATOM 488 C CA . GLY A 1 72 ? 6.010 3.870 -17.876 1.00 86.62 72 GLY A CA 1
ATOM 489 C C . GLY A 1 72 ? 7.272 4.710 -17.711 1.00 86.62 72 GLY A C 1
ATOM 490 O O . 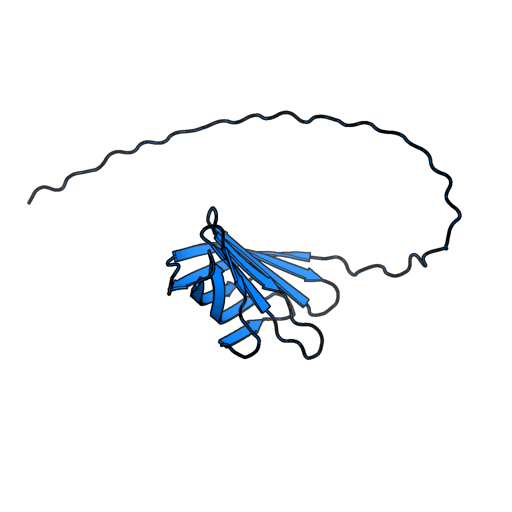GLY A 1 72 ? 7.814 4.826 -16.617 1.00 86.62 72 GLY A O 1
ATOM 491 N N . GLY A 1 73 ? 7.764 5.294 -18.806 1.00 72.44 73 GLY A N 1
ATOM 492 C CA . GLY A 1 73 ? 8.739 6.395 -18.743 1.00 72.44 73 GLY A CA 1
ATOM 493 C C . GLY A 1 73 ? 10.141 6.092 -18.190 1.00 72.44 73 GLY A C 1
ATOM 494 O O . GLY A 1 73 ? 10.890 7.041 -17.985 1.00 72.44 73 GLY A O 1
ATOM 495 N N . GLY A 1 74 ? 10.523 4.825 -17.997 1.00 66.00 74 GLY A N 1
ATOM 496 C CA . GLY A 1 74 ? 11.860 4.429 -17.535 1.00 66.00 74 GLY A CA 1
ATOM 497 C C . GLY A 1 74 ? 11.964 4.2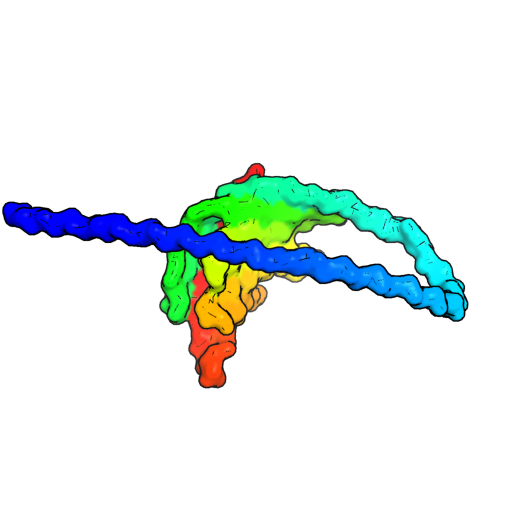62 -16.017 1.00 66.00 74 GLY A C 1
ATOM 498 O O . GLY A 1 74 ? 12.340 5.197 -15.314 1.00 66.00 74 GLY A O 1
ATOM 499 N N . ASN A 1 75 ? 11.731 3.030 -15.549 1.00 75.12 75 ASN A N 1
ATOM 500 C CA . ASN A 1 75 ? 11.991 2.552 -14.182 1.00 75.12 75 ASN A CA 1
ATOM 501 C C . ASN A 1 75 ? 11.031 3.099 -13.110 1.00 75.12 75 ASN A C 1
ATOM 503 O O . ASN A 1 75 ? 11.428 3.368 -11.976 1.00 75.12 75 ASN A O 1
ATOM 507 N N . GLN A 1 76 ? 9.761 3.291 -13.467 1.00 88.38 76 GLN A N 1
ATOM 508 C CA . GLN A 1 76 ? 8.706 3.642 -12.520 1.00 88.38 76 GLN A CA 1
ATOM 509 C C . GLN A 1 76 ? 7.571 2.634 -12.616 1.00 88.38 76 GLN A C 1
ATOM 511 O O . GLN A 1 76 ? 7.016 2.426 -13.696 1.00 88.38 76 GLN A O 1
ATOM 516 N N . ALA A 1 77 ? 7.206 2.061 -11.472 1.00 94.19 77 ALA A N 1
ATOM 517 C CA . ALA A 1 77 ? 6.145 1.078 -11.351 1.00 94.19 77 ALA A CA 1
ATOM 518 C C . ALA A 1 77 ? 5.124 1.523 -10.292 1.00 94.19 77 ALA A C 1
ATOM 520 O O . ALA A 1 77 ? 5.460 1.772 -9.134 1.00 94.19 77 ALA A O 1
ATOM 521 N N . PHE A 1 78 ? 3.864 1.653 -10.703 1.00 96.31 78 PHE A N 1
ATOM 522 C CA . PHE A 1 78 ? 2.730 1.958 -9.835 1.00 96.31 78 PHE A CA 1
ATOM 523 C C . PHE A 1 78 ? 1.936 0.683 -9.566 1.00 96.31 78 PHE A C 1
ATOM 525 O O . PHE A 1 78 ? 1.366 0.117 -10.495 1.00 96.31 78 PHE A O 1
ATOM 532 N N . TYR A 1 79 ? 1.836 0.268 -8.305 1.00 98.00 79 TYR A N 1
ATOM 533 C CA . TYR A 1 79 ? 1.135 -0.959 -7.910 1.00 98.00 79 TYR A CA 1
ATOM 534 C C . TYR A 1 79 ? -0.198 -0.630 -7.257 1.00 98.00 79 TYR A C 1
ATOM 536 O O . TYR A 1 79 ? -0.303 0.324 -6.481 1.00 98.00 79 TYR A O 1
ATOM 544 N N . LYS A 1 80 ? -1.233 -1.431 -7.521 1.00 98.44 80 LYS A N 1
ATOM 545 C CA . LYS A 1 80 ? -2.538 -1.245 -6.881 1.00 98.44 80 LYS A CA 1
ATOM 546 C C . LYS A 1 80 ? -3.330 -2.532 -6.728 1.00 98.44 80 LYS A C 1
ATOM 548 O O . LYS A 1 80 ? -3.396 -3.360 -7.625 1.00 98.44 80 LYS A O 1
ATOM 553 N N . THR A 1 81 ? -4.016 -2.658 -5.596 1.00 98.69 81 THR A N 1
ATOM 554 C CA . THR A 1 81 ? -5.015 -3.706 -5.338 1.00 98.69 81 THR A CA 1
ATOM 555 C C . THR A 1 81 ? -6.234 -3.124 -4.624 1.00 98.69 81 THR A C 1
ATOM 557 O O . THR A 1 81 ? -6.164 -2.073 -3.975 1.00 98.69 81 THR A O 1
ATOM 560 N N . SER A 1 82 ? -7.385 -3.789 -4.738 1.00 98.38 82 SER A N 1
ATOM 561 C CA . SER A 1 82 ? -8.611 -3.370 -4.057 1.00 98.38 82 SER A CA 1
ATOM 562 C C . SER A 1 82 ? -9.491 -4.544 -3.637 1.00 98.38 82 SER A C 1
ATOM 564 O O . SER A 1 82 ? -9.598 -5.547 -4.335 1.00 98.38 82 SER A O 1
ATOM 566 N N . GLN A 1 83 ? -10.169 -4.392 -2.497 1.00 98.25 83 GLN A N 1
ATOM 567 C CA . GLN A 1 83 ? -11.183 -5.324 -2.013 1.00 98.25 83 GLN A CA 1
ATOM 568 C C . GLN A 1 83 ? -12.395 -4.553 -1.471 1.00 98.25 83 GLN A C 1
ATOM 570 O O . GLN A 1 83 ? -12.410 -4.041 -0.342 1.00 98.25 83 GLN A O 1
ATOM 575 N N . GLY A 1 84 ? -13.454 -4.481 -2.279 1.00 97.12 84 GLY A N 1
ATOM 576 C CA . GLY A 1 84 ? -14.665 -3.733 -1.946 1.00 97.12 84 GLY A CA 1
ATOM 577 C C . GLY A 1 84 ? -14.376 -2.237 -1.802 1.00 97.12 84 GLY A C 1
ATOM 578 O O . GLY A 1 84 ? -13.991 -1.582 -2.759 1.00 97.12 84 GLY A O 1
ATOM 579 N N . LYS A 1 85 ? -14.562 -1.683 -0.597 1.00 97.25 85 LYS A N 1
ATOM 580 C CA . LYS A 1 85 ? -14.296 -0.260 -0.290 1.00 97.25 85 LYS A CA 1
ATOM 581 C C . LYS A 1 85 ? -12.884 -0.005 0.260 1.00 97.25 85 LYS A C 1
ATOM 583 O O . LYS A 1 85 ? -12.675 1.010 0.924 1.00 97.25 85 LYS A O 1
ATOM 588 N N . LYS A 1 86 ? -11.968 -0.961 0.094 1.00 98.31 86 LYS A N 1
ATOM 589 C CA . LYS A 1 86 ? -10.580 -0.859 0.552 1.00 98.31 86 LYS A CA 1
ATOM 590 C C . LYS A 1 86 ? -9.637 -0.936 -0.638 1.00 98.31 86 LYS A C 1
ATOM 592 O O . LYS A 1 86 ? -9.897 -1.718 -1.550 1.00 98.31 86 LYS A O 1
ATOM 597 N N . SER A 1 87 ? -8.553 -0.177 -0.612 1.00 98.50 87 SER A N 1
ATOM 598 C CA . SER A 1 87 ? -7.496 -0.268 -1.620 1.00 98.50 87 SER A CA 1
ATOM 599 C C . SER A 1 87 ? -6.142 0.097 -1.037 1.00 98.50 87 SER A C 1
ATOM 601 O O . SER A 1 87 ? -6.067 0.911 -0.115 1.00 98.50 87 SER A O 1
ATOM 603 N N . VAL A 1 88 ? -5.096 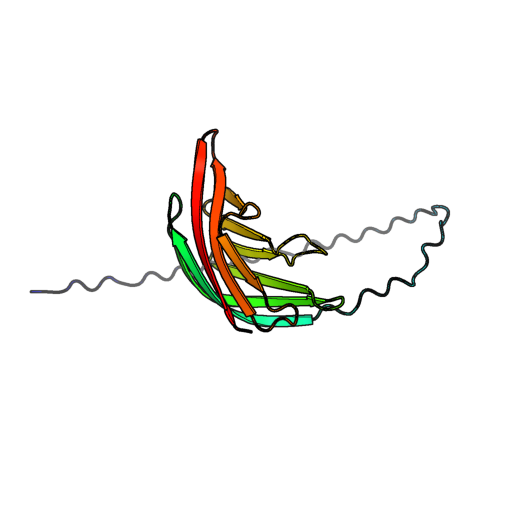-0.477 -1.620 1.00 98.56 88 VAL A N 1
ATOM 604 C CA . VAL A 1 88 ? -3.701 -0.078 -1.415 1.00 98.56 88 VAL A CA 1
ATOM 605 C C . VAL A 1 88 ? -3.150 0.323 -2.773 1.00 98.56 88 VAL A C 1
ATOM 607 O O . VAL A 1 88 ? -3.361 -0.398 -3.748 1.00 98.56 88 VAL A O 1
ATOM 610 N N . SER A 1 89 ? -2.480 1.468 -2.820 1.00 98.25 89 SER A N 1
ATOM 611 C CA . SER A 1 89 ? -1.728 1.937 -3.982 1.00 98.25 89 SER A CA 1
ATOM 612 C C . SER A 1 89 ? -0.306 2.255 -3.540 1.00 98.25 89 SER A C 1
ATOM 614 O O . SER A 1 89 ? -0.140 2.893 -2.502 1.00 98.25 89 SER A O 1
ATOM 616 N N . ILE A 1 90 ? 0.695 1.861 -4.318 1.00 97.38 90 ILE A N 1
ATOM 617 C CA . ILE A 1 90 ? 2.094 2.237 -4.104 1.00 97.38 90 ILE A CA 1
ATOM 618 C C . ILE A 1 90 ? 2.476 3.171 -5.242 1.00 97.38 90 ILE A C 1
ATOM 620 O O . ILE A 1 90 ? 2.475 2.777 -6.408 1.00 97.38 90 ILE A O 1
ATOM 624 N N . ILE A 1 91 ? 2.734 4.430 -4.896 1.00 94.62 91 ILE A N 1
ATOM 625 C CA . ILE A 1 91 ? 3.194 5.433 -5.851 1.00 94.62 91 ILE A CA 1
ATOM 626 C C . ILE A 1 91 ? 4.718 5.320 -5.944 1.00 94.62 91 ILE A C 1
ATOM 628 O O . ILE A 1 91 ? 5.361 5.360 -4.890 1.00 94.62 91 ILE A O 1
ATOM 632 N N . PRO A 1 92 ? 5.298 5.191 -7.152 1.00 91.69 92 PRO A N 1
ATOM 633 C CA . PRO A 1 92 ? 6.744 5.127 -7.303 1.00 91.69 92 PRO A CA 1
ATOM 634 C C . PRO A 1 92 ? 7.393 6.415 -6.798 1.00 91.69 92 PRO A C 1
ATOM 636 O O . PRO A 1 92 ? 6.840 7.509 -6.937 1.00 91.69 92 PRO A O 1
ATOM 639 N N . GLY A 1 93 ? 8.583 6.269 -6.224 1.00 89.69 93 GLY A N 1
ATOM 640 C CA . GLY A 1 93 ? 9.423 7.399 -5.852 1.00 89.69 93 GLY A CA 1
ATOM 641 C C . GLY A 1 93 ? 9.886 8.201 -7.072 1.00 89.69 93 GLY A C 1
ATOM 642 O O . GLY A 1 93 ? 9.863 7.720 -8.210 1.00 89.69 93 GLY A O 1
ATOM 643 N N . ARG A 1 94 ? 10.335 9.438 -6.846 1.00 87.12 94 ARG A N 1
ATOM 644 C CA . ARG A 1 94 ? 10.898 10.299 -7.894 1.00 87.12 94 ARG A CA 1
ATOM 645 C C . ARG A 1 94 ? 12.201 10.933 -7.422 1.00 87.12 94 ARG A C 1
ATOM 647 O O . ARG A 1 94 ? 12.208 11.734 -6.494 1.00 87.12 94 ARG A O 1
ATOM 654 N N . GLY A 1 95 ? 13.296 10.644 -8.125 1.00 86.75 95 GLY A N 1
ATOM 655 C CA . GLY A 1 95 ? 14.618 11.130 -7.726 1.00 86.75 95 GLY A CA 1
ATOM 656 C C . GLY A 1 95 ? 15.008 10.547 -6.370 1.00 86.75 95 GLY A C 1
ATOM 657 O O . GLY A 1 95 ? 15.065 9.331 -6.234 1.00 86.75 95 GLY A O 1
ATOM 658 N N . ASP A 1 96 ? 15.224 11.414 -5.382 1.00 85.62 96 ASP A N 1
ATOM 659 C CA . ASP A 1 96 ? 15.571 11.020 -4.009 1.00 85.62 96 ASP A CA 1
ATOM 660 C C . ASP A 1 96 ? 14.336 10.774 -3.117 1.00 85.62 96 ASP A C 1
ATOM 662 O O . ASP A 1 96 ? 14.471 10.434 -1.940 1.00 85.62 96 ASP A O 1
ATOM 666 N N . GLU A 1 97 ? 13.122 10.969 -3.641 1.00 87.81 97 GLU A N 1
ATOM 667 C CA . GLU A 1 97 ? 11.887 10.714 -2.898 1.00 87.81 97 GLU A CA 1
ATOM 668 C C . GLU A 1 97 ? 11.557 9.213 -2.911 1.00 87.81 97 GLU A C 1
ATOM 670 O O . GLU A 1 97 ? 11.471 8.629 -3.996 1.00 87.81 97 GLU A O 1
ATOM 675 N N . PRO A 1 98 ? 11.332 8.574 -1.747 1.00 91.75 98 PRO A N 1
ATOM 676 C CA . PRO A 1 98 ? 10.987 7.158 -1.685 1.00 91.75 98 PRO A CA 1
ATOM 677 C C . PRO A 1 98 ? 9.572 6.891 -2.216 1.00 91.75 98 PRO A C 1
ATOM 679 O O . PRO A 1 98 ? 8.709 7.774 -2.243 1.00 91.75 98 PRO A O 1
ATOM 682 N N . ALA A 1 99 ? 9.308 5.639 -2.596 1.00 93.69 99 ALA A N 1
ATOM 683 C CA . ALA A 1 99 ? 7.960 5.201 -2.938 1.00 93.69 99 ALA A CA 1
ATOM 684 C C . ALA A 1 99 ? 7.003 5.379 -1.748 1.00 93.69 99 ALA A C 1
ATOM 686 O O . ALA A 1 99 ? 7.375 5.196 -0.589 1.00 93.69 99 ALA A O 1
ATOM 687 N N . THR A 1 100 ? 5.756 5.754 -2.035 1.00 95.62 100 THR A N 1
ATOM 688 C CA . THR A 1 100 ? 4.772 6.112 -1.004 1.00 95.62 100 THR A CA 1
ATOM 689 C C . THR A 1 100 ? 3.526 5.230 -1.097 1.00 95.62 100 THR A C 1
ATOM 691 O O . THR A 1 100 ? 2.753 5.344 -2.057 1.00 95.62 100 THR A O 1
ATOM 694 N N . PRO A 1 101 ? 3.273 4.381 -0.086 1.00 97.31 101 PRO A N 1
ATOM 695 C CA . PRO A 1 101 ? 2.018 3.660 0.056 1.00 97.31 101 PRO A CA 1
ATOM 696 C C . PRO A 1 101 ? 0.866 4.575 0.495 1.00 97.31 101 PRO A C 1
ATOM 698 O O . PRO A 1 101 ? 0.980 5.382 1.422 1.00 97.31 101 PRO A O 1
ATOM 701 N N . ILE A 1 102 ? -0.294 4.390 -0.132 1.00 97.81 102 ILE A N 1
ATOM 702 C CA . ILE A 1 102 ? -1.559 5.031 0.230 1.00 97.81 102 ILE A CA 1
ATOM 703 C C . ILE A 1 102 ? -2.612 3.950 0.450 1.00 97.81 102 ILE A C 1
ATOM 705 O O . ILE A 1 102 ? -2.878 3.129 -0.431 1.00 97.81 102 ILE A O 1
ATOM 709 N N . VAL A 1 103 ? -3.273 3.991 1.607 1.00 98.38 103 VAL A N 1
ATOM 710 C CA . VAL A 1 103 ? -4.348 3.055 1.957 1.00 98.38 103 VAL A CA 1
ATOM 711 C C . VAL A 1 103 ? -5.665 3.805 2.051 1.00 98.38 103 VAL A C 1
ATOM 713 O O . VAL A 1 103 ? -5.814 4.713 2.861 1.00 98.38 103 VAL A O 1
ATOM 716 N N . ALA A 1 104 ? -6.670 3.397 1.281 1.00 98.25 104 ALA A N 1
ATOM 717 C CA . ALA A 1 104 ? -8.039 3.862 1.477 1.00 98.25 104 ALA A CA 1
ATOM 718 C C . ALA A 1 104 ? -8.835 2.769 2.192 1.00 98.25 104 ALA A C 1
ATOM 720 O O . ALA A 1 104 ? -8.968 1.662 1.675 1.00 98.25 104 ALA A O 1
ATOM 721 N N . ALA A 1 105 ? -9.379 3.053 3.377 1.00 97.06 105 ALA A N 1
ATOM 722 C CA . ALA A 1 105 ? -10.209 2.108 4.116 1.00 97.06 105 ALA A CA 1
ATOM 723 C C . ALA A 1 105 ? -11.206 2.810 5.049 1.00 97.06 105 ALA A C 1
ATOM 725 O O . ALA A 1 105 ? -10.895 3.783 5.732 1.00 97.06 105 ALA A O 1
ATOM 726 N N . GLY A 1 106 ? -12.446 2.308 5.102 1.00 91.12 106 GLY A N 1
ATOM 727 C CA . GLY A 1 106 ? -13.460 2.819 6.036 1.00 91.12 106 GLY A CA 1
ATOM 728 C C . GLY A 1 106 ? -13.812 4.303 5.839 1.00 91.12 106 GLY A C 1
ATOM 729 O O . GLY A 1 106 ? -14.131 4.986 6.819 1.00 91.12 106 GLY A O 1
ATOM 730 N N . GLY A 1 107 ? -13.725 4.795 4.594 1.00 94.00 107 GLY A N 1
ATOM 731 C CA . GLY A 1 107 ? -13.941 6.203 4.237 1.00 94.00 107 GLY A CA 1
ATOM 732 C C . GLY A 1 107 ? -12.828 7.139 4.717 1.00 94.00 107 GLY A C 1
ATOM 733 O O . GLY A 1 107 ? -13.074 8.319 4.940 1.00 94.00 107 GLY A O 1
ATOM 734 N N . THR A 1 108 ? -11.633 6.606 4.959 1.00 97.38 108 THR A N 1
ATOM 735 C CA . THR A 1 108 ? -10.455 7.344 5.414 1.00 97.38 108 THR A CA 1
ATOM 736 C C . THR A 1 108 ? -9.276 6.955 4.531 1.00 97.38 108 THR A C 1
ATOM 738 O O . THR A 1 108 ? -9.141 5.785 4.177 1.00 97.38 108 THR A O 1
ATOM 741 N N . THR A 1 109 ? -8.458 7.937 4.170 1.00 98.12 109 THR A N 1
ATOM 742 C CA . THR A 1 109 ? -7.201 7.723 3.453 1.00 98.12 109 THR A CA 1
ATOM 743 C C . THR A 1 109 ? -6.066 7.863 4.451 1.00 98.12 109 THR A C 1
ATOM 745 O O . THR A 1 109 ? -6.008 8.865 5.159 1.00 98.12 109 THR A O 1
ATOM 748 N N . PHE A 1 110 ? -5.213 6.851 4.518 1.00 98.00 110 PHE A N 1
ATOM 749 C CA . PHE A 1 110 ? -4.012 6.807 5.331 1.00 98.00 110 PHE A CA 1
ATOM 750 C C . PHE A 1 110 ? -2.804 6.958 4.416 1.00 98.00 110 PHE A C 1
ATOM 752 O O . PHE A 1 110 ? -2.760 6.351 3.342 1.00 98.00 110 PHE A O 1
ATOM 759 N N . THR A 1 111 ? -1.837 7.744 4.869 1.00 95.94 111 THR A N 1
ATOM 760 C CA . THR A 1 111 ? -0.584 7.980 4.156 1.00 95.94 111 THR A CA 1
ATOM 761 C C . THR A 1 111 ? 0.563 7.542 5.051 1.00 95.94 111 THR A C 1
ATOM 763 O O . THR A 1 111 ? 0.603 7.916 6.228 1.00 95.94 111 THR A O 1
ATOM 766 N N . VAL A 1 112 ? 1.473 6.746 4.498 1.00 94.69 112 VAL A N 1
ATOM 767 C CA . VAL A 1 112 ? 2.750 6.421 5.140 1.00 94.69 112 VAL A CA 1
ATOM 768 C C . VAL A 1 112 ? 3.656 7.640 5.009 1.00 94.69 112 VAL A C 1
ATOM 770 O O . VAL A 1 112 ? 3.805 8.185 3.916 1.00 94.69 112 VAL A O 1
ATOM 773 N N . GLN A 1 113 ? 4.206 8.120 6.123 1.00 90.50 113 GLN A N 1
ATOM 774 C CA . GLN A 1 113 ? 5.175 9.215 6.075 1.00 90.50 113 GLN A CA 1
ATOM 775 C C . GLN A 1 113 ? 6.555 8.665 5.686 1.00 90.50 113 GLN A C 1
ATOM 777 O O . GLN A 1 113 ? 6.872 7.528 6.042 1.00 90.50 113 GLN A O 1
ATOM 782 N N . PRO A 1 114 ? 7.400 9.446 4.993 1.00 85.81 114 PRO A N 1
ATOM 783 C CA . PRO A 1 114 ? 8.770 9.032 4.711 1.00 85.81 114 PRO A CA 1
ATOM 784 C C . PRO A 1 114 ? 9.511 8.630 5.996 1.00 85.81 114 PRO A C 1
ATOM 786 O O . PRO A 1 114 ? 9.537 9.394 6.959 1.00 85.81 114 PRO A O 1
ATOM 789 N N . GLY A 1 115 ? 10.114 7.439 6.001 1.00 86.81 115 GLY A N 1
ATOM 790 C CA . GLY A 1 115 ? 10.858 6.895 7.145 1.00 86.81 115 GLY A CA 1
ATOM 791 C C . GLY A 1 115 ? 10.026 6.115 8.172 1.00 86.81 115 GLY A C 1
ATOM 792 O O . GLY A 1 115 ? 10.611 5.520 9.071 1.00 86.81 115 GLY A O 1
ATOM 793 N N . GLU A 1 116 ? 8.699 6.060 8.036 1.00 90.56 116 GLU A N 1
ATOM 794 C CA . GLU A 1 116 ? 7.805 5.300 8.931 1.00 90.56 116 GLU A CA 1
ATOM 795 C C . GLU A 1 116 ? 7.541 3.874 8.407 1.00 90.56 116 GLU A C 1
ATOM 797 O O . GLU A 1 116 ? 6.395 3.435 8.284 1.00 90.56 116 GLU A O 1
ATOM 802 N N . GLY A 1 117 ? 8.610 3.157 8.050 1.00 92.88 117 GLY A N 1
ATOM 803 C CA . GLY A 1 117 ? 8.544 1.775 7.571 1.00 92.88 117 GLY A CA 1
ATOM 804 C C . GLY A 1 117 ? 9.499 1.457 6.427 1.00 92.88 117 GLY A C 1
ATOM 805 O O . GLY A 1 117 ? 10.321 2.283 6.025 1.00 92.88 117 GLY A O 1
ATOM 806 N N . GLU A 1 118 ? 9.352 0.247 5.901 1.00 95.56 118 GLU A N 1
ATOM 807 C CA . GLU A 1 118 ? 10.091 -0.290 4.764 1.00 95.56 118 GLU A CA 1
ATOM 808 C C . GLU A 1 118 ? 9.157 -0.410 3.553 1.00 95.56 118 GLU A C 1
ATOM 810 O O . GLU A 1 118 ? 8.032 -0.910 3.642 1.00 95.56 118 GLU A O 1
ATOM 815 N N . VAL A 1 119 ? 9.615 0.109 2.415 1.00 95.50 119 VAL A N 1
ATOM 816 C CA . VAL A 1 119 ? 8.911 0.060 1.131 1.00 95.50 119 VAL A CA 1
ATOM 817 C C . VAL A 1 119 ? 9.944 -0.323 0.084 1.00 95.50 119 VAL A C 1
ATOM 819 O O . VAL A 1 119 ? 10.795 0.498 -0.263 1.00 95.50 119 VAL A O 1
ATOM 822 N N . ASP A 1 120 ? 9.872 -1.560 -0.390 1.00 95.31 120 ASP A N 1
ATOM 823 C CA . ASP A 1 120 ? 10.699 -2.065 -1.480 1.00 95.31 120 ASP A CA 1
ATOM 824 C C . ASP A 1 120 ? 9.847 -2.183 -2.743 1.00 95.31 120 ASP A C 1
ATOM 826 O O . ASP A 1 120 ? 8.720 -2.681 -2.713 1.00 95.31 120 ASP A O 1
ATOM 830 N N . VAL A 1 121 ? 10.352 -1.656 -3.851 1.00 95.06 121 VAL A N 1
ATOM 831 C CA . VAL A 1 121 ? 9.626 -1.586 -5.116 1.00 95.06 121 VAL A CA 1
ATOM 832 C C . VAL A 1 121 ? 10.579 -1.936 -6.236 1.00 95.06 121 VAL A C 1
ATOM 834 O O . VAL A 1 121 ? 11.569 -1.234 -6.441 1.00 95.06 121 VAL A O 1
ATOM 837 N N . ASP A 1 122 ? 10.229 -2.956 -7.014 1.00 94.88 122 ASP A N 1
ATOM 838 C CA . ASP A 1 122 ? 10.901 -3.224 -8.273 1.00 94.88 122 ASP A CA 1
ATOM 839 C C . ASP A 1 122 ? 10.513 -2.128 -9.286 1.00 94.88 122 ASP A C 1
ATOM 841 O O . ASP A 1 122 ? 9.332 -2.017 -9.655 1.00 94.88 122 ASP A O 1
ATOM 845 N N . PRO A 1 123 ? 11.466 -1.293 -9.735 1.00 91.38 123 PRO A N 1
ATOM 846 C CA . PRO A 1 123 ? 11.191 -0.232 -10.696 1.00 91.38 123 PRO A CA 1
ATOM 847 C C . PRO A 1 123 ? 10.782 -0.751 -12.082 1.00 91.38 123 PRO A C 1
ATOM 849 O O . PRO A 1 123 ? 10.155 -0.004 -12.838 1.00 91.38 123 PRO A O 1
ATOM 852 N N . ASP A 1 124 ? 11.116 -2.002 -12.409 1.00 92.38 124 ASP A N 1
ATOM 853 C CA . ASP A 1 124 ? 10.778 -2.648 -13.679 1.00 92.38 124 ASP A CA 1
ATOM 854 C C . ASP A 1 124 ? 9.400 -3.325 -13.642 1.00 92.38 124 ASP A C 1
ATOM 856 O O . ASP A 1 124 ? 8.891 -3.769 -14.673 1.00 92.38 124 ASP A O 1
ATOM 860 N N . GLY A 1 125 ? 8.749 -3.336 -12.475 1.00 94.62 125 GLY A N 1
ATOM 861 C CA . GLY A 1 125 ? 7.378 -3.803 -12.328 1.00 94.62 125 GLY A CA 1
ATOM 862 C C . GLY A 1 125 ? 7.219 -5.236 -11.827 1.00 94.62 125 GLY A C 1
ATOM 863 O O . GLY A 1 125 ? 6.084 -5.695 -11.822 1.00 94.62 125 GLY A O 1
ATOM 864 N N . GLY A 1 126 ? 8.289 -5.935 -11.426 1.00 96.12 126 GLY A N 1
ATOM 865 C CA . GLY A 1 126 ? 8.231 -7.336 -10.976 1.00 96.12 126 GLY A CA 1
ATOM 866 C C . GLY A 1 126 ? 7.639 -7.556 -9.577 1.00 96.12 126 GLY A C 1
ATOM 867 O O . GLY A 1 126 ? 7.380 -8.685 -9.173 1.00 96.12 126 GLY A O 1
ATOM 868 N N . GLY A 1 127 ? 7.410 -6.496 -8.799 1.00 97.31 127 GLY A N 1
ATOM 869 C CA . GLY A 1 127 ? 6.805 -6.636 -7.480 1.00 97.31 127 GLY A CA 1
ATOM 870 C C . GLY A 1 127 ? 7.093 -5.495 -6.517 1.00 97.31 127 GLY A C 1
ATOM 871 O O . GLY A 1 127 ? 7.868 -4.577 -6.784 1.00 97.31 127 GLY A O 1
ATOM 872 N N . ALA A 1 128 ? 6.436 -5.554 -5.365 1.00 97.94 128 ALA A N 1
ATOM 873 C CA . ALA A 1 128 ? 6.645 -4.601 -4.285 1.00 97.94 128 ALA A CA 1
ATOM 874 C C . ALA A 1 128 ? 6.329 -5.230 -2.928 1.00 97.94 128 ALA A C 1
ATOM 876 O O . ALA A 1 128 ? 5.356 -5.974 -2.799 1.00 97.94 128 ALA A O 1
ATOM 877 N N . GLU A 1 129 ? 7.092 -4.863 -1.905 1.00 98.31 129 GLU A N 1
ATOM 878 C CA . GLU A 1 129 ? 6.865 -5.239 -0.513 1.00 98.31 129 GLU A CA 1
ATOM 879 C C . GLU A 1 129 ? 6.749 -3.984 0.358 1.00 98.31 129 GLU A C 1
ATOM 881 O O . GLU A 1 129 ? 7.464 -2.998 0.185 1.00 98.31 129 GLU A O 1
ATOM 886 N N . VAL A 1 130 ? 5.801 -3.998 1.291 1.00 98.25 130 VAL A N 1
ATOM 887 C CA . VAL A 1 130 ? 5.544 -2.889 2.211 1.00 98.25 130 VAL A CA 1
ATOM 888 C C . VAL A 1 130 ? 5.354 -3.434 3.613 1.00 98.25 130 VAL A C 1
ATOM 890 O O . VAL A 1 130 ? 4.507 -4.303 3.820 1.00 98.25 130 VAL A O 1
ATOM 893 N N . ASP A 1 131 ? 6.068 -2.853 4.569 1.00 98.31 131 ASP A N 1
ATOM 894 C CA . ASP A 1 131 ? 5.857 -3.011 6.005 1.00 98.31 131 ASP A CA 1
ATOM 895 C C . ASP A 1 131 ? 5.999 -1.629 6.662 1.00 98.31 131 ASP A C 1
ATOM 897 O O . ASP A 1 131 ? 7.104 -1.128 6.872 1.00 98.31 131 ASP A O 1
ATOM 901 N N . ALA A 1 132 ? 4.874 -0.942 6.880 1.00 98.06 132 ALA A N 1
ATOM 902 C CA . ALA A 1 132 ? 4.893 0.468 7.254 1.00 98.06 132 ALA A CA 1
ATOM 903 C C . ALA A 1 132 ? 3.696 0.918 8.093 1.00 98.06 132 ALA A C 1
ATOM 905 O O . ALA A 1 132 ? 2.581 0.397 7.979 1.00 98.06 132 ALA A O 1
ATOM 906 N N . ASP A 1 133 ? 3.910 1.969 8.882 1.00 97.88 133 ASP A N 1
ATOM 907 C CA . ASP A 1 133 ? 2.864 2.637 9.643 1.00 97.88 133 ASP A CA 1
ATOM 908 C C . ASP A 1 133 ? 2.309 3.839 8.868 1.00 97.88 133 ASP A C 1
ATOM 910 O O . ASP A 1 133 ? 3.011 4.727 8.386 1.00 97.88 133 ASP A O 1
ATOM 914 N N . ALA A 1 134 ? 0.987 3.881 8.756 1.00 97.44 134 ALA A N 1
ATOM 915 C CA . ALA A 1 134 ? 0.240 4.933 8.097 1.00 97.44 134 ALA A CA 1
ATOM 916 C C . ALA A 1 134 ? -0.663 5.651 9.099 1.00 97.44 134 ALA A C 1
ATOM 918 O O . ALA A 1 134 ? -1.257 5.055 10.003 1.00 97.44 134 ALA A O 1
ATOM 919 N N . THR A 1 135 ? -0.828 6.956 8.904 1.00 97.12 135 THR A N 1
ATOM 920 C CA . THR A 1 135 ? -1.663 7.782 9.781 1.00 97.12 135 THR A CA 1
ATOM 921 C C . THR A 1 135 ? -2.709 8.550 8.989 1.00 97.12 135 THR A C 1
ATOM 923 O O . THR A 1 135 ? -2.575 8.785 7.786 1.00 97.12 135 THR A O 1
ATOM 926 N N . ALA A 1 136 ? -3.796 8.911 9.666 1.00 97.31 136 ALA A N 1
ATOM 927 C CA . ALA A 1 136 ? -4.818 9.801 9.137 1.00 97.31 136 ALA A CA 1
ATOM 928 C C . ALA A 1 136 ? -5.497 10.579 10.267 1.00 97.31 136 ALA A C 1
ATOM 930 O O . ALA A 1 136 ? -5.446 10.195 11.437 1.00 97.31 136 ALA A O 1
ATOM 931 N N . THR A 1 137 ? -6.222 11.639 9.912 1.00 97.19 137 THR A N 1
ATOM 932 C CA . THR A 1 137 ? -7.119 12.331 10.843 1.00 97.19 137 THR A CA 1
ATOM 933 C C . THR A 1 137 ? -8.571 12.000 10.517 1.00 97.19 137 THR A C 1
ATOM 935 O O . THR A 1 137 ? -9.064 12.270 9.423 1.00 97.19 137 THR A O 1
ATOM 938 N N . LYS A 1 138 ? -9.303 11.455 11.492 1.00 95.50 138 LYS A N 1
ATOM 939 C CA . LYS A 1 138 ? -10.727 11.127 11.371 1.00 95.50 138 LYS A CA 1
ATOM 940 C C . LYS A 1 138 ? -11.515 11.814 12.474 1.00 95.50 138 LYS A C 1
ATOM 942 O O . LYS A 1 138 ? -11.357 11.501 13.650 1.00 95.50 138 LYS A O 1
ATOM 947 N N . LYS A 1 139 ? -12.397 12.747 12.093 1.00 94.81 139 LYS A N 1
ATOM 948 C CA . LYS A 1 139 ? -13.229 13.527 13.034 1.00 94.81 139 LYS A CA 1
ATOM 949 C C . LYS A 1 139 ? -12.395 14.200 14.143 1.00 94.81 139 LYS A C 1
ATOM 951 O O . LYS A 1 139 ? -12.755 14.137 15.315 1.00 94.81 139 LYS A O 1
ATOM 956 N N . GLY A 1 140 ? -11.260 14.791 13.766 1.00 95.62 140 GLY A N 1
ATOM 957 C CA . GLY A 1 140 ? -10.355 15.484 14.691 1.00 95.62 140 GLY A CA 1
ATOM 958 C C . GLY A 1 140 ? -9.507 14.576 15.588 1.00 95.62 140 GLY A C 1
ATOM 959 O O . GLY A 1 140 ? -8.850 15.079 16.491 1.00 95.62 140 GLY A O 1
ATOM 960 N N . LYS A 1 141 ? -9.514 13.256 15.369 1.00 96.50 141 LYS A N 1
ATOM 961 C CA . LYS A 1 141 ? -8.639 12.307 16.068 1.00 96.50 141 LYS A CA 1
ATOM 962 C C . LYS A 1 141 ? -7.614 11.729 15.106 1.00 96.50 141 LYS A C 1
ATOM 964 O O . LYS A 1 141 ? -7.973 11.399 13.974 1.00 96.50 141 LYS A O 1
ATOM 969 N N . ASN A 1 142 ? -6.380 11.575 15.572 1.00 96.75 142 ASN A N 1
ATOM 970 C CA . ASN A 1 142 ? -5.382 10.788 14.860 1.00 96.75 142 ASN A CA 1
ATOM 971 C C . ASN A 1 142 ? -5.754 9.313 14.968 1.00 96.75 142 ASN A C 1
ATOM 973 O O . ASN A 1 142 ? -6.086 8.834 16.052 1.00 96.75 142 ASN A O 1
ATOM 977 N N . VAL A 1 143 ? -5.740 8.641 13.827 1.00 97.69 143 VAL A N 1
ATOM 978 C CA . VAL A 1 143 ? -5.927 7.201 13.703 1.00 97.69 143 VAL A CA 1
ATOM 979 C C . VAL A 1 143 ? -4.709 6.619 13.007 1.00 97.69 143 VAL A C 1
ATOM 981 O O . VAL A 1 143 ? -4.134 7.259 12.121 1.00 97.69 143 VAL A O 1
ATOM 984 N N . THR A 1 144 ? -4.320 5.422 13.416 1.00 97.12 144 THR A N 1
ATOM 985 C CA . THR A 1 144 ? -3.137 4.732 12.914 1.00 97.12 144 THR A CA 1
ATOM 986 C C . THR A 1 144 ? -3.503 3.381 12.324 1.00 97.12 144 THR A C 1
ATOM 988 O O . THR A 1 144 ? -4.483 2.725 12.698 1.00 97.12 144 THR A O 1
ATOM 991 N N . LEU A 1 145 ? -2.705 2.978 11.351 1.00 97.25 145 LEU A N 1
ATOM 992 C CA . LEU A 1 145 ? -2.828 1.719 10.657 1.00 97.25 145 LEU A CA 1
ATOM 993 C C . LEU A 1 145 ? -1.432 1.197 10.368 1.00 97.25 145 LEU A C 1
ATOM 995 O O . LEU A 1 145 ? -0.615 1.929 9.836 1.00 97.25 145 LEU A O 1
ATOM 999 N N . HIS A 1 146 ? -1.206 -0.071 10.659 1.00 98.44 146 HIS A N 1
ATOM 1000 C CA . HIS A 1 146 ? -0.006 -0.769 10.234 1.00 98.44 146 HIS A CA 1
ATOM 1001 C C . HIS A 1 146 ? -0.337 -1.607 8.993 1.00 98.44 146 HIS A C 1
ATOM 1003 O O . HIS A 1 146 ? -1.291 -2.402 9.018 1.00 98.44 146 HIS A O 1
ATOM 1009 N N . LEU A 1 147 ? 0.398 -1.371 7.909 1.00 98.50 147 LEU A N 1
ATOM 1010 C CA . LEU A 1 147 ? 0.241 -1.966 6.587 1.00 98.50 147 LEU A CA 1
ATOM 1011 C C . LEU A 1 147 ? 1.364 -2.973 6.346 1.00 98.50 147 LEU A C 1
ATOM 1013 O O . LEU A 1 147 ? 2.519 -2.581 6.271 1.00 98.50 147 LEU A O 1
ATOM 1017 N N . VAL A 1 148 ? 0.990 -4.228 6.106 1.00 98.69 148 VAL A N 1
ATOM 1018 C CA . VAL A 1 148 ? 1.865 -5.216 5.465 1.00 98.69 148 VAL A CA 1
ATOM 1019 C C . VAL A 1 148 ? 1.251 -5.584 4.121 1.00 98.69 148 VAL A C 1
ATOM 1021 O O . VAL A 1 148 ? 0.085 -5.998 4.083 1.00 98.69 148 VAL A O 1
ATOM 1024 N N . ALA A 1 149 ? 1.984 -5.415 3.025 1.00 98.62 149 ALA A N 1
ATOM 1025 C CA . ALA A 1 149 ? 1.517 -5.767 1.689 1.00 98.62 149 ALA A CA 1
ATOM 1026 C C . ALA A 1 149 ? 2.633 -6.340 0.813 1.00 98.62 149 ALA A C 1
ATOM 1028 O O . ALA A 1 149 ? 3.777 -5.919 0.921 1.00 98.62 149 ALA A O 1
ATOM 1029 N N . SER A 1 150 ? 2.271 -7.256 -0.081 1.00 98.69 150 SER A N 1
ATOM 1030 C CA . SER A 1 150 ? 3.137 -7.749 -1.149 1.00 98.69 150 SER A CA 1
ATOM 1031 C C . SER A 1 150 ? 2.398 -7.759 -2.486 1.00 98.69 150 SER A C 1
ATOM 1033 O O . SER A 1 150 ? 1.186 -8.002 -2.528 1.00 98.69 150 SER A O 1
ATOM 1035 N N . PHE A 1 151 ? 3.133 -7.484 -3.558 1.00 98.62 151 PHE A N 1
ATOM 1036 C CA . PHE A 1 151 ? 2.722 -7.580 -4.955 1.00 98.62 151 PHE A CA 1
ATOM 1037 C C . PHE A 1 151 ? 3.725 -8.460 -5.698 1.00 98.62 151 PHE A C 1
ATOM 1039 O O . PHE A 1 151 ? 4.923 -8.212 -5.599 1.00 98.62 151 PHE A O 1
ATOM 1046 N N . ASP A 1 152 ? 3.219 -9.444 -6.433 1.00 98.25 152 ASP A N 1
ATOM 1047 C CA . ASP A 1 152 ? 3.988 -10.363 -7.278 1.00 98.25 152 ASP A CA 1
ATOM 1048 C C . ASP A 1 152 ? 3.438 -10.270 -8.709 1.00 98.25 152 ASP A C 1
ATOM 1050 O O . ASP A 1 152 ? 2.248 -10.538 -8.931 1.00 98.25 152 ASP A O 1
ATOM 1054 N N . CYS A 1 153 ? 4.273 -9.789 -9.631 1.00 94.81 153 CYS A N 1
ATOM 1055 C CA . CYS A 1 153 ? 3.965 -9.476 -11.024 1.00 94.81 153 CYS A CA 1
ATOM 1056 C C . CYS A 1 153 ? 5.076 -10.089 -11.913 1.00 94.81 153 CYS A C 1
ATOM 1058 O O . CYS A 1 153 ? 4.739 -10.552 -13.020 1.00 94.81 153 CYS A O 1
#

Radius of gyration: 21.41 Å; chains: 1; bounding box: 45×64×52 Å